Protein AF-A0A1F8AE66-F1 (afdb_monomer_lite)

Secondary structure (DSSP, 8-state):
-----------------PPP--S-HHHHHHHT--S----S-HHHHHHHHHTT---S-SS-HHHHHTT--TT----TTT--HHHHHHHHHHHHHHHHHHHHHHHHHHHHH-----

Organism: NCBI:txid109264

Structure (mmCIF, N/CA/C/O backbone):
data_AF-A0A1F8AE66-F1
#
_entry.id   AF-A0A1F8AE66-F1
#
loop_
_atom_site.group_PDB
_atom_site.id
_atom_site.type_symbol
_atom_site.label_atom_id
_atom_site.label_alt_id
_atom_site.label_comp_id
_atom_site.label_asym_id
_atom_site.label_entity_id
_atom_site.label_seq_id
_atom_site.pdbx_PDB_ins_code
_atom_site.Cartn_x
_atom_site.Cartn_y
_atom_site.Cartn_z
_atom_site.occupancy
_atom_site.B_iso_or_equiv
_atom_site.auth_seq_id
_atom_site.auth_comp_id
_atom_site.auth_asym_id
_atom_site.auth_atom_id
_atom_site.pdbx_PDB_model_num
ATOM 1 N N . MET A 1 1 ? 62.122 -23.649 27.076 1.00 39.41 1 MET A N 1
ATOM 2 C CA . MET A 1 1 ? 61.288 -24.813 26.706 1.00 39.41 1 MET A CA 1
ATOM 3 C C . MET A 1 1 ? 59.858 -24.308 26.745 1.00 39.41 1 MET A C 1
ATOM 5 O O . MET A 1 1 ? 59.418 -23.961 27.824 1.00 39.41 1 MET A O 1
ATOM 9 N N . GLY A 1 2 ? 59.130 -24.036 25.675 1.00 41.78 2 GLY A N 1
ATOM 10 C CA . GLY A 1 2 ? 59.096 -24.503 24.286 1.00 41.78 2 GLY A CA 1
ATOM 11 C C . GLY A 1 2 ? 57.603 -24.401 23.924 1.00 41.78 2 GLY A C 1
ATOM 12 O O . GLY A 1 2 ? 56.796 -24.915 24.687 1.00 41.78 2 GLY A O 1
ATOM 13 N N . SER A 1 3 ? 57.227 -23.477 23.029 1.00 49.19 3 SER A N 1
ATOM 14 C CA . SER A 1 3 ? 56.599 -23.767 21.717 1.00 49.19 3 SER A CA 1
ATOM 15 C C . SER A 1 3 ? 55.173 -24.351 21.846 1.00 49.19 3 SER A C 1
ATOM 17 O O . SER A 1 3 ? 55.003 -25.385 22.467 1.00 49.19 3 SER A O 1
ATOM 19 N N . ASN A 1 4 ? 54.092 -23.795 21.293 1.00 56.44 4 ASN A N 1
ATOM 20 C CA . ASN A 1 4 ? 53.937 -23.048 20.045 1.00 56.44 4 ASN A CA 1
ATOM 21 C C . ASN A 1 4 ? 52.643 -22.187 20.060 1.00 56.44 4 ASN A C 1
ATOM 23 O O . ASN A 1 4 ? 51.712 -22.516 20.797 1.00 56.44 4 ASN A O 1
ATOM 27 N N . PRO A 1 5 ? 52.576 -21.129 19.231 1.00 70.12 5 PRO A N 1
ATOM 28 C CA . PRO A 1 5 ? 51.380 -20.344 18.904 1.00 70.12 5 PRO A CA 1
ATOM 29 C C . PRO A 1 5 ? 50.638 -20.924 17.680 1.00 70.12 5 PRO A C 1
ATOM 31 O O . PRO A 1 5 ? 51.221 -21.763 17.009 1.00 70.12 5 PRO A O 1
ATOM 34 N N . ASP A 1 6 ? 49.395 -20.482 17.410 1.00 55.38 6 ASP A N 1
ATOM 35 C CA . ASP A 1 6 ? 48.706 -20.382 16.090 1.00 55.38 6 ASP A CA 1
ATOM 36 C C . ASP A 1 6 ? 47.182 -20.143 16.291 1.00 55.38 6 ASP A C 1
ATOM 38 O O . ASP A 1 6 ? 46.647 -20.579 17.312 1.00 55.38 6 ASP A O 1
ATOM 42 N N . PRO A 1 7 ? 46.397 -19.607 15.325 1.00 58.16 7 PRO A N 1
ATOM 43 C CA . PRO A 1 7 ? 46.664 -18.591 14.296 1.00 58.16 7 PRO A CA 1
ATOM 44 C C . PRO A 1 7 ? 45.522 -17.513 14.229 1.00 58.16 7 PRO A C 1
ATOM 46 O O . PRO A 1 7 ? 44.581 -17.547 15.027 1.00 58.16 7 PRO A O 1
ATOM 49 N N . PRO A 1 8 ? 45.587 -16.512 13.318 1.00 58.84 8 PRO A N 1
ATOM 50 C CA . PRO A 1 8 ? 44.678 -15.362 13.268 1.00 58.84 8 PRO A CA 1
ATOM 51 C C . PRO A 1 8 ? 43.457 -15.603 12.357 1.00 58.84 8 PRO A C 1
ATOM 53 O O . PRO A 1 8 ? 43.305 -16.660 11.755 1.00 58.84 8 PRO A O 1
ATOM 56 N N . SER A 1 9 ? 42.639 -14.558 12.186 1.00 50.78 9 SER A N 1
ATOM 57 C CA . SER A 1 9 ? 41.569 -14.429 11.181 1.00 50.78 9 SER A CA 1
ATOM 58 C C . SER A 1 9 ? 40.239 -15.114 11.491 1.00 50.78 9 SER A C 1
ATOM 60 O O . SER A 1 9 ? 39.909 -16.175 10.977 1.00 50.78 9 SER A O 1
ATOM 62 N N . SER A 1 10 ? 39.366 -14.378 12.175 1.00 47.03 10 SER A N 1
ATOM 63 C CA . SER A 1 10 ? 37.962 -14.340 11.762 1.00 47.03 10 SER A CA 1
ATOM 64 C C . SER A 1 10 ? 37.762 -13.037 11.009 1.00 47.03 10 SER A C 1
ATOM 66 O O . SER A 1 10 ? 37.570 -11.978 11.604 1.00 47.03 10 SER A O 1
ATOM 68 N N . GLY A 1 11 ? 37.926 -13.118 9.687 1.00 37.44 11 GLY A N 1
ATOM 69 C CA . GLY A 1 11 ? 37.642 -12.022 8.779 1.00 37.44 11 GLY A CA 1
ATOM 70 C C . GLY A 1 11 ? 36.239 -11.503 9.056 1.00 37.44 11 GLY A C 1
ATOM 71 O O . GLY A 1 11 ? 35.265 -12.253 8.975 1.00 37.44 11 GLY A O 1
ATOM 72 N N . GLY A 1 12 ? 36.149 -10.221 9.405 1.00 39.34 12 GLY A N 1
ATOM 73 C CA . GLY A 1 12 ? 34.884 -9.517 9.379 1.00 39.34 12 GLY A CA 1
ATOM 74 C C . GLY A 1 12 ? 34.306 -9.700 7.985 1.00 39.34 12 GLY A C 1
ATOM 75 O O . GLY A 1 12 ? 34.882 -9.230 7.005 1.00 39.34 12 GLY A O 1
ATOM 76 N N . LEU A 1 13 ? 33.202 -10.442 7.900 1.00 48.28 13 LEU A N 1
ATOM 77 C CA . LEU A 1 13 ? 32.299 -10.409 6.765 1.00 48.28 13 LEU A CA 1
ATOM 78 C C . LEU A 1 13 ? 31.950 -8.939 6.566 1.00 48.28 13 LEU A C 1
ATOM 80 O O . LEU A 1 13 ? 31.090 -8.394 7.256 1.00 48.28 13 LEU A O 1
ATOM 84 N N . GLU A 1 14 ? 32.662 -8.282 5.655 1.00 47.69 14 GLU A N 1
ATOM 85 C CA . GLU A 1 14 ? 32.271 -6.986 5.147 1.00 47.69 14 GLU A CA 1
ATOM 86 C C . GLU A 1 14 ? 30.919 -7.194 4.473 1.00 47.69 14 GLU A C 1
ATOM 88 O O . GLU A 1 14 ? 30.811 -7.547 3.295 1.00 47.69 14 GLU A O 1
ATOM 93 N N . THR A 1 15 ? 29.850 -7.020 5.248 1.00 58.78 15 THR A N 1
ATOM 94 C CA . THR A 1 15 ? 28.508 -6.847 4.726 1.00 58.78 15 THR A CA 1
ATOM 95 C C . THR A 1 15 ? 28.577 -5.599 3.868 1.00 58.78 15 THR A C 1
ATOM 97 O O . THR A 1 15 ? 28.476 -4.479 4.373 1.00 58.78 15 THR A O 1
ATOM 100 N N . LYS A 1 16 ? 28.832 -5.790 2.569 1.00 60.19 16 LYS A N 1
ATOM 101 C CA . LYS A 1 16 ? 28.768 -4.745 1.550 1.00 60.19 16 LYS A CA 1
ATOM 102 C C . LYS A 1 16 ? 27.462 -4.001 1.783 1.00 60.19 16 LYS A C 1
ATOM 104 O O . LYS A 1 16 ? 26.395 -4.552 1.510 1.00 60.19 16 LYS A O 1
ATOM 109 N N . LYS A 1 17 ? 27.548 -2.785 2.332 1.00 61.03 17 LYS A N 1
ATOM 110 C CA . LYS A 1 17 ? 26.391 -1.933 2.616 1.00 61.03 17 LYS A CA 1
ATOM 111 C C . LYS A 1 17 ? 25.695 -1.674 1.284 1.00 61.03 17 LYS A C 1
ATOM 113 O O . LYS A 1 17 ? 26.143 -0.854 0.482 1.00 61.03 17 LYS A O 1
ATOM 118 N N . ARG A 1 18 ? 24.653 -2.456 0.991 1.00 70.25 18 ARG A N 1
ATOM 119 C CA . ARG A 1 18 ? 23.844 -2.265 -0.210 1.00 70.25 18 ARG A CA 1
ATOM 120 C C . ARG A 1 18 ? 23.114 -0.941 -0.050 1.00 70.25 18 ARG A C 1
ATOM 122 O O . ARG A 1 18 ? 22.592 -0.639 1.018 1.00 70.25 18 ARG A O 1
ATOM 129 N N . ARG A 1 19 ? 23.116 -0.136 -1.111 1.00 77.31 19 ARG A N 1
ATOM 130 C CA . ARG A 1 19 ? 22.384 1.133 -1.124 1.00 77.31 19 ARG A CA 1
ATOM 131 C C . ARG A 1 19 ? 20.885 0.842 -0.939 1.00 77.31 19 ARG A C 1
ATOM 133 O O . ARG A 1 19 ? 20.407 -0.120 -1.548 1.00 77.31 19 ARG A O 1
ATOM 140 N N . PRO A 1 20 ? 20.162 1.638 -0.135 1.00 79.12 20 PRO A N 1
ATOM 141 C CA . PRO A 1 20 ? 18.737 1.434 0.099 1.00 79.12 20 PRO A CA 1
ATOM 142 C C . PRO A 1 20 ? 17.939 1.558 -1.205 1.00 79.12 20 PRO A C 1
ATOM 144 O O . PRO A 1 20 ? 18.268 2.360 -2.084 1.00 79.12 20 PRO A O 1
ATOM 147 N N . ILE A 1 21 ? 16.890 0.744 -1.335 1.00 85.25 21 ILE A N 1
ATOM 148 C CA . ILE A 1 21 ? 16.009 0.728 -2.505 1.00 85.25 21 ILE A CA 1
ATOM 149 C C . ILE A 1 21 ? 14.780 1.578 -2.187 1.00 85.25 21 ILE A C 1
ATOM 151 O O . ILE A 1 21 ? 13.877 1.137 -1.491 1.00 85.25 21 ILE A O 1
ATOM 155 N N . LEU A 1 22 ? 14.735 2.796 -2.724 1.00 85.31 22 LEU A N 1
ATOM 156 C CA . LEU A 1 22 ? 13.623 3.722 -2.469 1.00 85.31 22 LEU A CA 1
ATOM 157 C C . LEU A 1 22 ? 12.437 3.530 -3.430 1.00 85.31 22 LEU A C 1
ATOM 159 O O . LEU A 1 22 ? 11.323 3.943 -3.139 1.00 85.31 22 LEU A O 1
ATOM 163 N N . SER A 1 23 ? 12.658 2.896 -4.584 1.00 89.06 23 SER A N 1
ATOM 164 C CA . SER A 1 23 ? 11.609 2.641 -5.577 1.00 89.06 23 SER A CA 1
ATOM 165 C C . SER A 1 23 ? 10.910 1.300 -5.356 1.00 89.06 23 SER A C 1
ATOM 167 O O . SER A 1 23 ? 11.531 0.353 -4.878 1.00 89.06 23 SER A O 1
ATOM 169 N N . CYS A 1 24 ? 9.682 1.159 -5.861 1.00 90.62 24 CYS A N 1
ATOM 170 C CA . CYS A 1 24 ? 8.967 -0.119 -5.886 1.00 90.62 24 CYS A CA 1
ATOM 171 C C . CYS A 1 24 ? 9.824 -1.252 -6.495 1.00 90.62 24 CYS A C 1
ATOM 173 O O . CYS A 1 24 ? 10.568 -1.019 -7.450 1.00 90.62 24 CYS A O 1
ATOM 175 N N . LEU A 1 25 ? 9.712 -2.493 -6.010 1.00 91.06 25 LEU A N 1
ATOM 176 C CA . LEU A 1 25 ? 10.494 -3.642 -6.488 1.00 91.06 25 LEU A CA 1
ATOM 177 C C . LEU A 1 25 ? 10.356 -3.875 -8.006 1.00 91.06 25 LEU A C 1
ATOM 179 O O . LEU A 1 25 ? 11.387 -4.034 -8.669 1.00 91.06 25 LEU A O 1
ATOM 183 N N . PRO A 1 26 ? 9.146 -3.842 -8.608 1.00 89.06 26 PRO A N 1
ATOM 184 C CA . PRO A 1 26 ? 9.012 -3.890 -10.064 1.00 89.06 26 PRO A CA 1
ATOM 185 C C . PRO A 1 26 ? 9.735 -2.744 -10.789 1.00 89.06 26 PRO A C 1
ATOM 187 O O . PRO A 1 26 ? 10.310 -2.947 -11.855 1.00 89.06 26 PRO A O 1
ATOM 190 N N . CYS A 1 27 ? 9.717 -1.538 -10.222 1.00 87.50 27 CYS A N 1
ATOM 191 C CA . CYS A 1 27 ? 10.343 -0.339 -10.775 1.00 87.50 27 CYS A CA 1
ATOM 192 C C . CYS A 1 27 ? 11.872 -0.443 -10.710 1.00 87.50 27 CYS A C 1
ATOM 194 O O . CYS A 1 27 ? 12.555 -0.212 -11.708 1.00 87.50 27 CYS A O 1
ATOM 196 N N . TYR A 1 28 ? 12.392 -0.865 -9.554 1.00 86.06 28 TYR A N 1
ATOM 197 C CA . TYR A 1 28 ? 13.807 -1.111 -9.315 1.00 86.06 28 TYR A CA 1
ATOM 198 C C . TYR A 1 28 ? 14.349 -2.137 -10.309 1.00 86.06 28 TYR A C 1
ATOM 200 O O . TYR A 1 28 ? 15.279 -1.824 -11.044 1.00 86.06 28 TYR A O 1
ATOM 208 N N . ARG A 1 29 ? 13.698 -3.310 -10.420 1.00 85.19 29 ARG A N 1
ATOM 209 C CA . ARG A 1 29 ? 14.077 -4.414 -11.329 1.00 85.19 29 ARG A CA 1
ATOM 210 C C . ARG A 1 29 ? 14.132 -4.007 -12.805 1.00 85.19 29 ARG A C 1
ATOM 212 O O . ARG A 1 29 ? 14.952 -4.529 -13.552 1.00 85.19 29 ARG A O 1
ATOM 219 N N . ARG A 1 30 ? 13.284 -3.069 -13.232 1.00 78.19 30 ARG A N 1
ATOM 220 C CA . ARG A 1 30 ? 13.259 -2.568 -14.618 1.00 78.19 30 ARG A CA 1
ATOM 221 C C . ARG A 1 30 ? 14.389 -1.581 -14.906 1.00 78.19 30 ARG A C 1
ATOM 223 O O . ARG A 1 30 ? 14.909 -1.588 -16.016 1.00 78.19 30 ARG A O 1
ATOM 230 N N . ARG A 1 31 ? 14.805 -0.790 -13.910 1.00 69.69 31 ARG A N 1
ATOM 231 C CA . ARG A 1 31 ? 15.982 0.092 -14.007 1.00 69.69 31 ARG A CA 1
ATOM 232 C C . ARG A 1 31 ? 17.308 -0.674 -14.031 1.00 69.69 31 ARG A C 1
ATOM 234 O O . ARG A 1 31 ? 18.318 -0.099 -14.411 1.00 69.69 31 ARG A O 1
ATOM 241 N N . VAL A 1 32 ? 17.320 -1.965 -13.677 1.00 57.50 32 VAL A N 1
ATOM 242 C CA . VAL A 1 32 ? 18.538 -2.807 -13.688 1.00 57.50 32 VAL A CA 1
ATOM 243 C C . VAL A 1 32 ? 18.976 -3.234 -15.109 1.00 57.50 32 VAL A C 1
ATOM 245 O O . VAL A 1 32 ? 19.882 -4.047 -15.254 1.00 57.50 32 VAL A O 1
ATOM 248 N N . LYS A 1 33 ? 18.392 -2.668 -16.178 1.00 44.78 33 LYS A N 1
ATOM 249 C CA . LYS A 1 33 ? 18.895 -2.735 -17.566 1.00 44.78 33 LYS A CA 1
ATOM 250 C C . LYS A 1 33 ? 19.293 -1.308 -17.991 1.00 44.78 33 LYS A C 1
ATOM 252 O O . LYS A 1 33 ? 18.432 -0.442 -17.965 1.00 44.78 33 LYS A O 1
ATOM 257 N N . ALA A 1 34 ? 20.520 -0.955 -18.372 1.00 41.31 34 ALA A N 1
ATOM 258 C CA . ALA A 1 34 ? 21.694 -1.729 -18.749 1.00 41.31 34 ALA A CA 1
ATOM 259 C C . ALA A 1 34 ? 22.972 -1.050 -18.221 1.00 41.31 34 ALA A C 1
ATOM 261 O O . ALA A 1 34 ? 23.241 0.114 -18.513 1.00 41.31 34 ALA A O 1
ATOM 262 N N . SER A 1 35 ? 23.798 -1.806 -17.499 1.00 47.16 35 SER A N 1
ATOM 263 C CA . SER A 1 35 ? 25.241 -1.632 -17.645 1.00 47.16 35 SER A CA 1
ATOM 264 C C . SER A 1 35 ? 25.577 -2.057 -19.079 1.00 47.16 35 SER A C 1
ATOM 266 O O . SER A 1 35 ? 25.155 -3.136 -19.487 1.00 47.16 35 SER A O 1
ATOM 268 N N . CYS A 1 36 ? 26.304 -1.220 -19.823 1.00 37.31 36 CYS A N 1
ATOM 269 C CA . CYS A 1 36 ? 26.831 -1.491 -21.168 1.00 37.31 36 CYS A CA 1
ATOM 270 C C . CYS A 1 36 ? 25.855 -1.319 -22.356 1.00 37.31 36 CYS A C 1
ATOM 272 O O . CYS A 1 36 ? 25.359 -2.284 -22.923 1.00 37.31 36 CYS A O 1
ATOM 274 N N . CYS A 1 37 ? 25.631 -0.075 -22.789 1.00 39.06 37 CYS A N 1
ATOM 275 C CA . CYS A 1 37 ? 25.569 0.269 -24.218 1.00 39.06 37 CYS A CA 1
ATOM 276 C C . CYS A 1 37 ? 25.903 1.756 -24.363 1.00 39.06 37 CYS A C 1
ATOM 278 O O . CYS A 1 37 ? 25.065 2.645 -24.222 1.00 39.06 37 CYS A O 1
ATOM 280 N N . THR A 1 38 ? 27.184 2.014 -24.592 1.00 55.62 38 THR A N 1
ATOM 281 C CA . THR A 1 38 ? 27.657 3.174 -25.342 1.00 55.62 38 THR A CA 1
ATOM 282 C C . THR A 1 38 ? 26.825 3.323 -26.624 1.00 55.62 38 THR A C 1
ATOM 284 O O . THR A 1 38 ? 26.471 2.324 -27.238 1.00 55.62 38 THR A O 1
ATOM 287 N N . TYR A 1 39 ? 26.543 4.559 -27.048 1.00 53.22 39 TYR A N 1
ATOM 288 C CA . TYR A 1 39 ? 25.959 4.876 -28.363 1.00 53.22 39 TYR A CA 1
ATOM 289 C C . TYR A 1 39 ? 24.502 4.419 -28.612 1.00 53.22 39 TYR A C 1
ATOM 291 O O . TYR A 1 39 ? 24.266 3.365 -29.180 1.00 53.22 39 TYR A O 1
A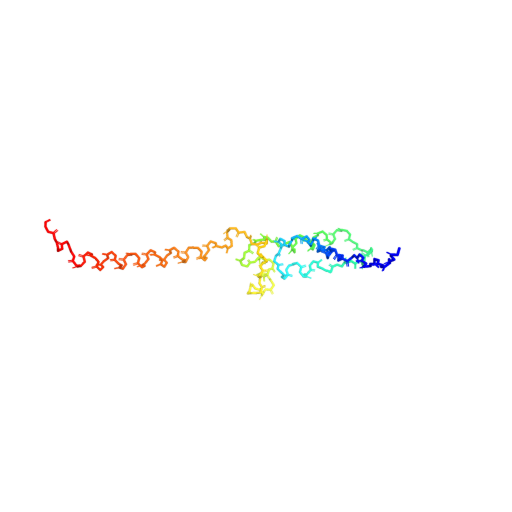TOM 299 N N . LEU A 1 40 ? 23.509 5.267 -28.298 1.00 52.88 40 LEU A N 1
ATOM 300 C CA . LEU A 1 40 ? 22.556 5.820 -29.289 1.00 52.88 40 LEU A CA 1
ATOM 301 C C . LEU A 1 40 ? 21.472 6.692 -28.611 1.00 52.88 40 LEU A C 1
ATOM 303 O O . LEU A 1 40 ? 20.635 6.207 -27.857 1.00 52.88 40 LEU A O 1
ATOM 307 N N . ARG A 1 41 ? 21.434 7.977 -29.003 1.00 52.62 41 ARG A N 1
ATOM 308 C CA . ARG A 1 41 ? 20.303 8.935 -28.911 1.00 52.62 41 ARG A CA 1
ATOM 309 C C . ARG A 1 41 ? 19.914 9.466 -27.517 1.00 52.62 41 ARG A C 1
ATOM 311 O O . ARG A 1 41 ? 18.870 9.137 -26.956 1.00 52.62 41 ARG A O 1
ATOM 318 N N . ALA A 1 42 ? 20.697 10.442 -27.054 1.00 57.09 42 ALA A N 1
ATOM 319 C CA . ALA A 1 42 ? 20.520 11.205 -25.811 1.00 57.09 42 ALA A CA 1
ATOM 320 C C . ALA A 1 42 ? 19.142 11.891 -25.613 1.00 57.09 42 ALA A C 1
ATOM 322 O O . ALA A 1 42 ? 18.743 12.108 -24.474 1.00 57.09 42 ALA A O 1
ATOM 323 N N . LEU A 1 43 ? 18.382 12.185 -26.676 1.00 54.31 43 LEU A N 1
ATOM 324 C CA . LEU A 1 43 ? 17.059 12.832 -26.579 1.00 54.31 43 LEU A CA 1
ATOM 325 C C . LEU A 1 43 ? 15.895 11.844 -26.367 1.00 54.31 43 LEU A C 1
ATOM 327 O O . LEU A 1 43 ? 14.952 12.145 -25.639 1.00 54.31 43 LEU A O 1
ATOM 331 N N . HIS A 1 44 ? 15.971 10.636 -26.935 1.00 55.88 44 HIS A N 1
ATOM 332 C CA . HIS A 1 44 ? 14.923 9.618 -26.766 1.00 55.88 44 HIS A CA 1
ATOM 333 C C . HIS A 1 44 ? 15.035 8.899 -25.413 1.00 55.88 44 HIS A C 1
ATOM 335 O O . HIS A 1 44 ? 14.028 8.508 -24.825 1.00 55.88 44 HIS A O 1
ATOM 341 N N . PHE A 1 45 ? 16.260 8.783 -24.889 1.00 51.72 45 PHE A N 1
ATOM 342 C CA . PHE A 1 45 ? 16.545 8.216 -23.570 1.00 51.72 45 PHE A CA 1
ATOM 343 C C . PHE A 1 45 ? 16.012 9.089 -22.417 1.00 51.72 45 PHE A C 1
ATOM 345 O O . PHE A 1 45 ? 15.579 8.563 -21.392 1.00 51.72 45 PHE A O 1
ATOM 352 N N . TRP A 1 46 ? 15.974 10.415 -22.598 1.00 50.31 46 TRP A N 1
ATOM 353 C CA . TRP A 1 46 ? 15.406 11.351 -21.620 1.00 50.31 46 TRP A CA 1
ATOM 354 C C . TRP A 1 46 ? 13.873 11.275 -21.557 1.00 50.31 46 TRP A C 1
ATOM 356 O O . TRP A 1 46 ? 13.313 11.121 -20.472 1.00 50.31 46 TRP A O 1
ATOM 366 N N . LEU A 1 47 ? 13.188 11.285 -22.709 1.00 50.28 47 LEU A N 1
ATOM 367 C CA . LEU A 1 47 ? 11.720 11.183 -22.757 1.00 50.28 47 LEU A CA 1
ATOM 368 C C . LEU A 1 47 ? 11.194 9.828 -22.252 1.00 50.28 47 LEU A C 1
ATOM 370 O O . LEU A 1 47 ? 10.180 9.779 -21.557 1.00 50.28 47 LEU A O 1
ATOM 374 N N . THR A 1 48 ? 11.894 8.728 -22.542 1.00 52.84 48 THR A N 1
ATOM 375 C CA . THR A 1 48 ? 11.517 7.396 -22.030 1.00 52.84 48 THR A CA 1
ATOM 376 C C . THR A 1 48 ? 11.876 7.187 -20.555 1.00 52.84 48 THR A C 1
ATOM 378 O O . THR A 1 48 ? 11.176 6.441 -19.870 1.00 52.84 48 THR A O 1
ATOM 381 N N . SER A 1 49 ? 12.898 7.873 -20.026 1.00 52.28 49 SER A N 1
ATOM 382 C CA . SER A 1 49 ? 13.240 7.823 -18.594 1.00 52.28 49 SER A CA 1
ATOM 383 C C . SER A 1 49 ? 12.231 8.556 -17.702 1.00 52.28 49 SER A C 1
ATOM 385 O O . SER A 1 49 ? 11.951 8.079 -16.601 1.00 52.28 49 SER A O 1
ATOM 387 N N . ILE A 1 50 ? 11.645 9.669 -18.165 1.00 49.62 50 ILE A N 1
ATOM 388 C CA . ILE A 1 50 ? 10.653 10.451 -17.398 1.00 49.62 50 ILE A CA 1
ATOM 389 C C . ILE A 1 50 ? 9.360 9.656 -17.159 1.00 49.62 50 ILE A C 1
ATOM 391 O O . ILE A 1 50 ? 8.826 9.667 -16.052 1.00 49.62 50 ILE A O 1
ATOM 395 N N . LEU A 1 51 ? 8.895 8.884 -18.147 1.00 52.94 51 LEU A N 1
ATOM 396 C CA . LEU A 1 51 ? 7.674 8.069 -18.032 1.00 52.94 51 LEU A CA 1
ATOM 397 C C . LEU A 1 51 ? 7.837 6.815 -17.147 1.00 52.94 51 LEU A C 1
ATOM 399 O O . LEU A 1 51 ? 6.883 6.059 -16.961 1.00 52.94 51 LEU A O 1
ATOM 403 N N . LEU A 1 52 ? 9.038 6.564 -16.606 1.00 65.94 52 LEU A N 1
ATOM 404 C CA . LEU A 1 52 ? 9.378 5.345 -15.862 1.00 65.94 52 LEU A CA 1
ATOM 405 C C . LEU A 1 52 ? 9.934 5.590 -14.457 1.00 65.94 52 LEU A C 1
ATOM 407 O O . LEU A 1 52 ? 10.512 4.683 -13.841 1.00 65.94 52 LEU A O 1
ATOM 411 N N . GLN A 1 53 ? 9.783 6.808 -13.940 1.00 75.75 53 GLN A N 1
ATOM 412 C CA . GLN A 1 53 ? 10.107 7.105 -12.554 1.00 75.75 53 GLN A CA 1
ATOM 413 C C . GLN A 1 53 ? 9.032 6.536 -11.633 1.00 75.75 53 GLN A C 1
ATOM 415 O O . GLN A 1 53 ? 7.848 6.783 -11.825 1.00 75.75 53 GLN A O 1
ATOM 420 N N . CYS A 1 54 ? 9.446 5.766 -10.624 1.00 86.56 54 CYS A N 1
ATOM 421 C CA . CYS A 1 54 ? 8.548 5.427 -9.529 1.00 86.56 54 CYS A CA 1
ATOM 422 C C . CYS A 1 54 ? 8.180 6.733 -8.817 1.00 86.56 54 CYS A C 1
ATOM 424 O O . CYS A 1 54 ? 9.062 7.414 -8.307 1.00 86.56 54 CYS A O 1
ATOM 426 N N . ASP A 1 55 ? 6.896 7.056 -8.777 1.00 86.88 55 ASP A N 1
ATOM 427 C CA . ASP A 1 55 ? 6.315 8.216 -8.088 1.00 86.88 55 ASP A CA 1
ATOM 428 C C . ASP A 1 55 ? 6.118 7.979 -6.582 1.00 86.88 55 ASP A C 1
ATOM 430 O O . ASP A 1 55 ? 5.557 8.808 -5.879 1.00 86.88 55 ASP A O 1
ATOM 434 N N . HIS A 1 56 ? 6.605 6.841 -6.088 1.00 85.19 56 HIS A N 1
ATOM 435 C CA . HIS A 1 56 ? 6.582 6.442 -4.686 1.00 85.19 56 HIS A CA 1
ATOM 436 C C . HIS A 1 56 ? 5.172 6.407 -4.075 1.00 85.19 56 HIS A C 1
ATOM 438 O O . HIS A 1 56 ? 5.056 6.389 -2.872 1.00 85.19 56 HIS A O 1
ATOM 444 N N . VAL A 1 57 ? 4.086 6.306 -4.841 1.00 85.88 57 VAL A N 1
ATOM 445 C CA . VAL A 1 57 ? 2.759 5.985 -4.274 1.00 85.88 57 VAL A CA 1
ATOM 446 C C . VAL A 1 57 ? 2.504 4.474 -4.333 1.00 85.88 57 VAL A C 1
ATOM 448 O O . VAL A 1 57 ? 3.222 3.754 -5.031 1.00 85.88 57 VAL A O 1
ATOM 451 N N . MET A 1 58 ? 1.530 3.954 -3.578 1.00 85.56 58 MET A N 1
ATOM 452 C CA . MET A 1 58 ? 1.183 2.527 -3.589 1.00 85.56 58 MET A CA 1
ATOM 453 C C . MET A 1 58 ? -0.299 2.322 -3.955 1.00 85.56 58 MET A C 1
ATOM 455 O O . MET A 1 58 ? -1.157 2.802 -3.220 1.00 85.56 58 MET A O 1
ATOM 459 N N . PRO A 1 59 ? -0.608 1.573 -5.035 1.00 89.75 59 PRO A N 1
ATOM 460 C CA . PRO A 1 59 ? 0.309 1.157 -6.102 1.00 89.75 59 PRO A CA 1
ATOM 461 C C . PRO A 1 59 ? 0.839 2.368 -6.888 1.00 89.75 59 PRO A C 1
ATOM 463 O O . PRO A 1 59 ? 0.125 3.343 -7.087 1.00 89.75 59 PRO A O 1
ATOM 466 N N . CYS A 1 60 ? 2.089 2.308 -7.349 1.00 89.69 60 CYS A N 1
ATOM 467 C CA . CYS A 1 60 ? 2.727 3.427 -8.045 1.00 89.69 60 CYS A CA 1
ATOM 468 C C . CYS A 1 60 ? 2.125 3.619 -9.447 1.00 89.69 60 CYS A C 1
ATOM 470 O O . CYS A 1 60 ? 1.777 2.627 -10.103 1.00 89.69 60 CYS A O 1
ATOM 472 N N . THR A 1 61 ? 2.045 4.857 -9.952 1.00 89.50 61 THR A N 1
ATOM 473 C CA . THR A 1 61 ? 1.446 5.146 -11.274 1.00 89.50 61 THR A CA 1
ATOM 474 C C . THR A 1 61 ? 2.060 4.298 -12.395 1.00 89.50 61 THR A C 1
ATOM 476 O O . THR A 1 61 ? 1.305 3.712 -13.175 1.00 89.50 61 THR A O 1
ATOM 479 N N . PRO A 1 62 ? 3.394 4.089 -12.463 1.00 88.25 62 PRO A N 1
ATOM 480 C CA . PRO A 1 62 ? 3.979 3.193 -13.460 1.00 88.25 62 PRO A CA 1
ATOM 481 C C . PRO A 1 62 ? 3.520 1.732 -13.363 1.00 88.25 62 PRO A C 1
ATOM 483 O O . PRO A 1 62 ?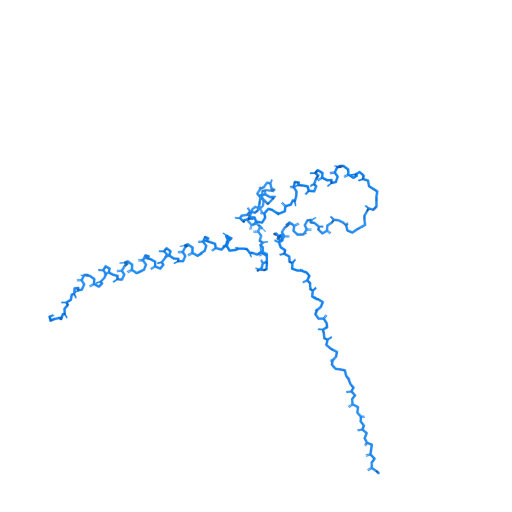 3.501 1.041 -14.379 1.00 88.25 62 PRO A O 1
ATOM 486 N N . CYS A 1 63 ? 3.192 1.216 -12.174 1.00 90.38 63 CYS A N 1
ATOM 487 C CA . CYS A 1 63 ? 2.649 -0.139 -12.035 1.00 90.38 63 CYS A CA 1
ATOM 488 C C . CYS A 1 63 ? 1.164 -0.199 -12.408 1.00 90.38 63 CYS A C 1
ATOM 490 O O . CYS A 1 63 ? 0.745 -1.192 -13.005 1.00 90.38 63 CYS A O 1
ATOM 492 N N . CYS A 1 64 ? 0.402 0.865 -12.137 1.00 91.00 64 CYS A N 1
ATOM 493 C CA . CYS A 1 64 ? -0.987 1.003 -12.578 1.00 91.00 64 CYS A CA 1
ATOM 494 C C . CYS A 1 64 ? -1.094 1.036 -14.106 1.00 91.00 64 CYS A C 1
ATOM 496 O O . CYS A 1 64 ? -1.807 0.220 -14.683 1.00 91.00 64 CYS A O 1
ATOM 498 N N . LEU A 1 65 ? -0.311 1.892 -14.772 1.00 88.81 65 LEU A N 1
ATOM 499 C CA . LEU A 1 65 ? -0.293 2.009 -16.239 1.00 88.81 65 LEU A CA 1
ATOM 500 C C . LEU A 1 65 ? 0.127 0.714 -16.946 1.00 88.81 65 LEU A C 1
ATOM 502 O O . LEU A 1 65 ? -0.207 0.493 -18.105 1.00 88.81 65 LEU A O 1
ATOM 506 N N . ARG A 1 66 ? 0.868 -0.154 -16.253 1.00 87.38 66 ARG A N 1
ATOM 507 C CA . ARG A 1 66 ? 1.308 -1.456 -16.773 1.00 87.38 66 ARG A CA 1
ATOM 508 C C . ARG A 1 66 ? 0.317 -2.588 -16.514 1.00 87.38 66 ARG A C 1
ATOM 510 O O . ARG A 1 66 ? 0.594 -3.710 -16.923 1.00 87.38 66 ARG A O 1
ATOM 517 N N . GLY A 1 67 ? -0.786 -2.325 -15.814 1.00 90.00 67 GLY A N 1
ATOM 518 C CA . GLY A 1 67 ? -1.770 -3.347 -15.459 1.00 90.00 67 GLY A CA 1
ATOM 519 C C . GLY A 1 67 ? -1.303 -4.318 -14.370 1.00 90.00 67 GLY A C 1
ATOM 520 O O . GLY A 1 67 ? -1.935 -5.349 -14.170 1.00 90.00 67 GLY A O 1
ATOM 521 N N . THR A 1 68 ? -0.227 -4.001 -13.636 1.00 90.00 68 THR A N 1
ATOM 522 C CA . THR A 1 68 ? 0.299 -4.840 -12.541 1.00 90.00 68 THR A CA 1
ATOM 523 C C . THR A 1 68 ? 0.331 -4.097 -11.193 1.00 90.00 68 THR A C 1
ATOM 525 O O . THR A 1 68 ? 1.395 -4.016 -10.569 1.00 90.00 68 THR A O 1
ATOM 528 N N . PRO A 1 69 ? -0.786 -3.511 -10.710 1.00 91.50 69 PRO A N 1
ATOM 529 C CA . PRO A 1 69 ? -0.800 -2.764 -9.449 1.00 91.50 69 PRO A CA 1
ATOM 530 C C . PRO A 1 69 ? -0.588 -3.667 -8.225 1.00 91.50 69 PRO A C 1
ATOM 532 O O . PRO A 1 69 ? 0.078 -3.261 -7.278 1.00 91.50 69 PRO A O 1
ATOM 535 N N . LYS A 1 70 ? -1.084 -4.914 -8.258 1.00 91.88 70 LYS A N 1
ATOM 536 C CA . LYS A 1 70 ? -0.984 -5.875 -7.139 1.00 91.88 70 LYS A CA 1
ATOM 537 C C . LYS A 1 70 ? 0.456 -6.301 -6.827 1.00 91.88 70 LYS A C 1
ATOM 539 O O . LYS A 1 70 ? 0.777 -6.630 -5.688 1.00 91.88 70 LYS A O 1
ATOM 544 N N . ASP A 1 71 ? 1.331 -6.247 -7.826 1.00 91.31 71 ASP A N 1
ATOM 545 C CA . ASP A 1 71 ? 2.746 -6.601 -7.684 1.00 91.31 71 ASP A CA 1
ATOM 546 C C . ASP A 1 71 ? 3.608 -5.419 -7.213 1.00 91.31 71 ASP A C 1
ATOM 548 O O . ASP A 1 71 ? 4.814 -5.567 -6.989 1.00 91.31 71 ASP A O 1
ATOM 552 N N . CYS A 1 72 ? 3.018 -4.226 -7.067 1.00 91.56 72 CYS A N 1
ATOM 553 C CA . CYS A 1 72 ? 3.713 -3.023 -6.630 1.00 91.56 72 CYS A CA 1
ATOM 554 C C . CYS A 1 72 ? 4.036 -3.085 -5.132 1.00 91.56 72 CYS A C 1
ATOM 556 O O . CYS A 1 72 ? 3.284 -2.598 -4.292 1.00 91.56 72 CYS A O 1
ATOM 558 N N . LYS A 1 73 ? 5.194 -3.660 -4.804 1.00 91.69 73 LYS A N 1
ATOM 559 C CA . LYS A 1 73 ? 5.684 -3.794 -3.427 1.00 91.69 73 LYS A CA 1
ATOM 560 C C . LYS A 1 73 ? 6.930 -2.947 -3.200 1.00 91.69 73 LYS A C 1
ATOM 562 O O . LYS A 1 73 ? 7.825 -2.940 -4.043 1.00 91.69 73 LYS A O 1
ATOM 567 N N . PHE A 1 74 ? 6.994 -2.262 -2.065 1.00 90.62 74 PHE A N 1
ATOM 568 C CA . PHE A 1 74 ? 8.166 -1.515 -1.602 1.00 90.62 74 PHE A CA 1
ATOM 569 C C . PHE A 1 74 ? 8.863 -2.296 -0.485 1.00 90.62 74 PHE A C 1
ATOM 571 O O . PHE A 1 74 ? 8.195 -2.988 0.289 1.00 90.62 74 PHE A O 1
ATOM 578 N N . THR A 1 75 ? 10.193 -2.194 -0.407 1.00 89.69 75 THR A N 1
ATOM 579 C CA . THR A 1 75 ? 10.932 -2.681 0.769 1.00 89.69 75 THR A CA 1
ATOM 580 C C . THR A 1 75 ? 10.642 -1.788 1.968 1.00 89.69 75 THR A C 1
ATOM 582 O O . THR A 1 75 ? 10.098 -0.696 1.807 1.00 89.69 75 THR A O 1
ATOM 585 N N . ASP A 1 76 ? 10.992 -2.243 3.163 1.00 85.56 76 ASP A N 1
ATOM 586 C CA . ASP A 1 76 ? 10.733 -1.524 4.412 1.00 85.56 76 ASP A CA 1
ATOM 587 C C . ASP A 1 76 ? 11.371 -0.128 4.403 1.00 85.56 76 ASP A C 1
ATOM 589 O O . ASP A 1 76 ? 10.742 0.840 4.814 1.00 85.56 76 ASP A O 1
ATOM 593 N N . GLU A 1 77 ? 12.563 0.001 3.818 1.00 83.94 77 GLU A N 1
ATOM 594 C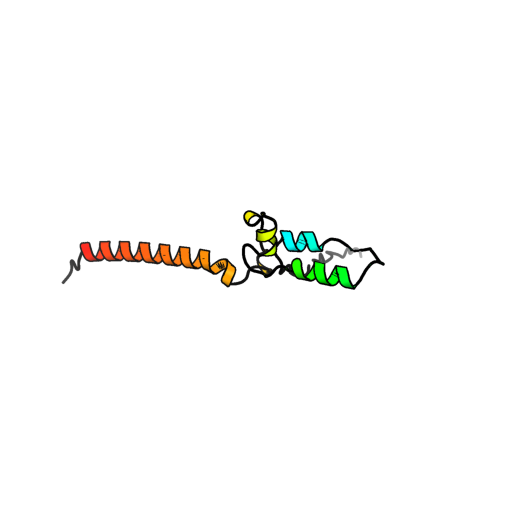 CA . GLU A 1 77 ? 13.292 1.268 3.689 1.00 83.94 77 GLU A CA 1
ATOM 595 C C . GLU A 1 77 ? 12.702 2.199 2.620 1.00 83.94 77 GLU A C 1
ATOM 597 O O . GLU A 1 77 ? 12.941 3.404 2.644 1.00 83.94 77 GLU A O 1
ATOM 602 N N . GLY A 1 78 ? 11.976 1.639 1.648 1.00 83.50 78 GLY A N 1
ATOM 603 C CA . GLY A 1 78 ? 11.316 2.383 0.576 1.00 83.50 78 GLY A CA 1
ATOM 604 C C . GLY A 1 78 ? 9.859 2.734 0.879 1.00 83.50 78 GLY A C 1
ATOM 605 O O . GLY A 1 78 ? 9.261 3.514 0.137 1.00 83.50 78 GLY A O 1
ATOM 606 N N . ARG A 1 79 ? 9.268 2.162 1.939 1.00 85.19 79 ARG A N 1
ATOM 607 C CA . ARG A 1 79 ? 7.922 2.522 2.399 1.00 85.19 79 ARG A CA 1
ATOM 608 C C . ARG A 1 79 ? 7.967 3.859 3.132 1.00 85.19 79 ARG A C 1
ATOM 610 O O . ARG A 1 79 ? 8.884 4.142 3.893 1.00 85.19 79 ARG A O 1
ATOM 617 N N . ASN A 1 80 ? 6.948 4.679 2.905 1.00 81.62 80 ASN A N 1
ATOM 618 C CA . ASN A 1 80 ? 6.780 5.965 3.579 1.00 81.62 80 ASN A CA 1
ATOM 619 C C . ASN A 1 80 ? 5.483 5.956 4.404 1.00 81.62 80 ASN A C 1
ATOM 621 O O . ASN A 1 80 ? 4.595 5.141 4.152 1.00 81.62 80 ASN A O 1
ATOM 625 N N . ALA A 1 81 ? 5.360 6.870 5.367 1.00 81.06 81 ALA A N 1
ATOM 626 C CA . ALA A 1 81 ? 4.254 6.954 6.316 1.00 81.06 81 ALA A CA 1
ATOM 627 C C . ALA A 1 81 ? 2.876 6.951 5.634 1.00 81.06 81 ALA A C 1
ATOM 629 O O . ALA A 1 81 ? 1.974 6.256 6.089 1.00 81.06 81 ALA A O 1
ATOM 630 N N . TYR A 1 82 ? 2.722 7.645 4.499 1.00 78.69 82 TYR A N 1
ATOM 631 C CA . TYR A 1 82 ? 1.459 7.666 3.751 1.00 78.69 82 TYR A CA 1
ATOM 632 C C . TYR A 1 82 ? 1.058 6.301 3.168 1.00 78.69 82 TYR A C 1
ATOM 634 O O . TYR A 1 82 ? -0.128 6.047 2.995 1.00 78.69 82 TYR A O 1
ATOM 642 N N . MET A 1 83 ? 2.004 5.393 2.894 1.00 80.19 83 MET A N 1
ATOM 643 C CA . MET A 1 83 ? 1.677 4.041 2.413 1.00 80.19 83 MET A CA 1
ATOM 644 C C . MET A 1 83 ? 1.112 3.146 3.519 1.00 80.19 83 MET A C 1
ATOM 646 O O . MET A 1 83 ? 0.436 2.171 3.215 1.00 80.19 83 MET A O 1
ATOM 650 N N . LEU A 1 84 ? 1.399 3.465 4.784 1.00 81.00 84 LEU A N 1
ATOM 651 C CA . LEU A 1 84 ? 0.938 2.718 5.958 1.00 81.00 84 LEU A CA 1
ATOM 652 C C . LEU A 1 84 ? -0.337 3.321 6.570 1.00 81.00 84 LEU A C 1
ATOM 654 O O . LEU A 1 84 ? -0.902 2.760 7.506 1.00 81.00 84 LEU A O 1
ATOM 658 N N . GLN A 1 85 ? -0.806 4.463 6.052 1.00 84.69 85 GLN A N 1
ATOM 659 C CA . GLN A 1 85 ? -1.970 5.164 6.596 1.00 84.69 85 GLN A CA 1
ATOM 660 C C . GLN A 1 85 ? -3.241 4.321 6.543 1.00 84.69 85 GLN A C 1
ATOM 662 O O . GLN A 1 85 ? -4.017 4.368 7.485 1.00 84.69 85 GLN A O 1
ATOM 667 N N . SER A 1 86 ? -3.465 3.537 5.490 1.00 83.38 86 SER A N 1
ATOM 668 C CA . SER A 1 86 ? -4.672 2.709 5.375 1.00 83.38 86 SER A CA 1
ATOM 669 C C . SER A 1 86 ? -4.731 1.611 6.437 1.00 83.38 86 SER A C 1
ATOM 671 O O . SER A 1 86 ? -5.785 1.386 7.027 1.00 83.38 86 SER A O 1
ATOM 673 N N . GLU A 1 87 ? -3.602 0.957 6.712 1.00 86.50 87 GLU A N 1
ATOM 674 C CA . GLU A 1 87 ? -3.482 -0.055 7.765 1.00 86.50 87 GLU A CA 1
ATOM 675 C C . GLU A 1 87 ? -3.705 0.567 9.145 1.00 86.50 87 GLU A C 1
ATOM 677 O O . GLU A 1 87 ? -4.453 0.023 9.957 1.00 86.50 87 GLU A O 1
ATOM 682 N N . LEU A 1 88 ? -3.114 1.742 9.384 1.00 90.94 88 LEU A N 1
ATOM 683 C CA . LEU A 1 88 ? -3.297 2.480 10.629 1.00 90.94 88 LEU A CA 1
ATOM 684 C C . LEU A 1 88 ? -4.747 2.941 10.815 1.00 90.94 88 LEU A C 1
ATOM 686 O O . LEU A 1 88 ? -5.306 2.747 11.888 1.00 90.94 88 LEU A O 1
ATOM 690 N N . VAL A 1 89 ? -5.367 3.512 9.778 1.00 93.94 89 VAL A N 1
ATOM 691 C CA . VAL A 1 89 ? -6.777 3.927 9.802 1.00 93.94 89 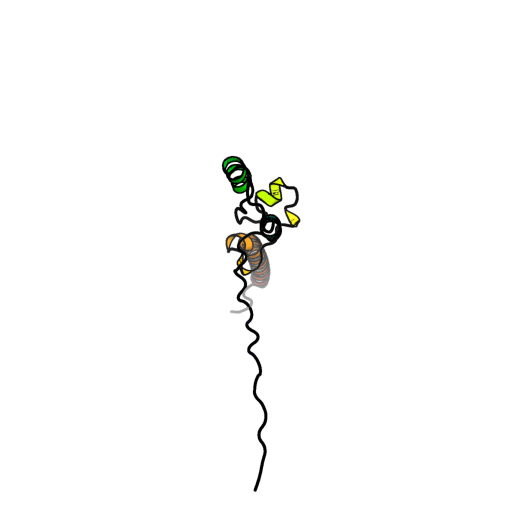VAL A CA 1
ATOM 692 C C . VAL A 1 89 ? -7.661 2.729 10.108 1.00 93.94 89 VAL A C 1
ATOM 694 O O . VAL A 1 89 ? -8.483 2.816 11.009 1.00 93.94 89 VAL A O 1
ATOM 697 N N . LYS A 1 90 ? -7.448 1.595 9.430 1.00 93.81 90 LYS A N 1
ATOM 698 C CA . LYS A 1 90 ? -8.206 0.367 9.678 1.00 93.81 90 LYS A CA 1
ATOM 699 C C . LYS A 1 90 ? -8.100 -0.073 11.139 1.00 93.81 90 LYS A C 1
ATOM 701 O O . LYS A 1 90 ? -9.126 -0.307 11.766 1.00 93.81 90 LYS A O 1
ATOM 706 N N . LYS A 1 91 ? -6.881 -0.129 11.680 1.00 95.88 91 LYS A N 1
ATOM 707 C CA . LYS A 1 91 ? -6.646 -0.498 13.079 1.00 95.88 91 LYS A CA 1
ATOM 708 C C . LYS A 1 91 ? -7.366 0.449 14.043 1.00 95.88 91 LYS A C 1
ATOM 710 O O . LYS A 1 91 ? -8.035 -0.012 14.956 1.00 95.88 91 LYS A O 1
ATOM 715 N N . ILE A 1 92 ? -7.254 1.758 13.821 1.00 96.06 92 ILE A N 1
ATOM 716 C CA . ILE A 1 92 ? -7.922 2.762 14.659 1.00 96.06 92 ILE A CA 1
ATOM 717 C C . ILE A 1 92 ? -9.444 2.608 14.566 1.00 96.06 92 ILE A C 1
ATOM 719 O O . ILE A 1 92 ? -10.119 2.658 15.584 1.00 96.06 92 ILE A O 1
ATOM 723 N N . THR A 1 93 ? -9.996 2.384 13.372 1.00 97.00 93 THR A N 1
ATOM 724 C CA . THR A 1 93 ? -11.437 2.161 13.192 1.00 97.00 93 THR A CA 1
ATOM 725 C C . THR A 1 93 ? -11.920 0.907 13.923 1.00 97.00 93 THR A C 1
ATOM 727 O O . THR A 1 93 ? -12.977 0.944 14.546 1.00 97.00 93 THR A O 1
ATOM 730 N N . GLU A 1 94 ? -11.152 -0.183 13.883 1.00 97.94 94 GLU A N 1
ATOM 731 C CA . GLU A 1 94 ? -11.452 -1.414 14.626 1.00 97.94 94 GLU A CA 1
ATOM 732 C C . GLU A 1 94 ? -11.395 -1.191 16.146 1.00 97.94 94 GLU A C 1
ATOM 734 O O . GLU A 1 94 ? -12.308 -1.608 16.855 1.00 97.94 94 GLU A O 1
ATOM 739 N N . GLU A 1 95 ? -10.375 -0.484 16.643 1.00 98.06 95 GLU A N 1
ATOM 740 C CA . GLU A 1 95 ? -10.260 -0.128 18.064 1.00 98.06 95 GLU A CA 1
ATOM 741 C C . GLU A 1 95 ? -11.404 0.786 18.522 1.00 98.06 95 GLU A C 1
ATOM 743 O O . GLU A 1 95 ? -11.972 0.563 19.588 1.00 98.06 95 GLU A O 1
ATOM 748 N N . CYS A 1 96 ? -11.792 1.783 17.722 1.00 98.12 96 CYS A N 1
ATOM 749 C CA . CYS A 1 96 ? -12.945 2.630 18.027 1.00 98.12 96 CYS A CA 1
ATOM 750 C C . CYS A 1 96 ? -14.234 1.807 18.132 1.00 98.12 96 CYS A C 1
ATOM 752 O O . CYS A 1 96 ? -14.969 1.967 19.101 1.00 98.12 96 CYS A O 1
ATOM 754 N N . ALA A 1 97 ? -14.476 0.891 17.191 1.00 98.06 97 ALA A N 1
ATOM 755 C CA . ALA A 1 97 ? -15.662 0.038 17.215 1.00 98.06 97 ALA A CA 1
ATOM 756 C C . ALA A 1 97 ? -15.700 -0.892 18.446 1.00 98.06 97 ALA A C 1
ATOM 758 O O . ALA A 1 97 ? -16.759 -1.072 19.047 1.00 98.06 97 ALA A O 1
ATOM 759 N N . ASP A 1 98 ? -14.556 -1.458 18.851 1.00 97.88 98 ASP A N 1
ATOM 760 C CA . ASP A 1 98 ? -14.448 -2.265 20.078 1.00 97.88 98 ASP A CA 1
ATOM 761 C C . ASP A 1 98 ? -14.736 -1.434 21.335 1.00 97.88 98 ASP A C 1
ATOM 763 O O . ASP A 1 98 ? -15.517 -1.833 22.201 1.00 97.88 98 ASP A O 1
ATOM 767 N N . LEU A 1 99 ? -14.138 -0.245 21.426 1.00 97.56 99 LEU A N 1
ATOM 768 C CA . LEU A 1 99 ? -14.332 0.649 22.564 1.00 97.56 99 LEU A CA 1
A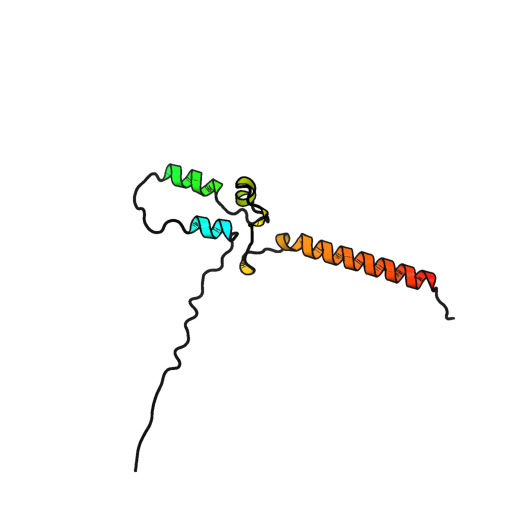TOM 769 C C . LEU A 1 99 ? -15.785 1.116 22.677 1.00 97.56 99 LEU A C 1
ATOM 771 O O . LEU A 1 99 ? -16.329 1.134 23.779 1.00 97.56 99 LEU A O 1
ATOM 775 N N . GLU A 1 100 ? -16.427 1.441 21.556 1.00 96.94 100 GLU A N 1
ATOM 776 C CA . GLU A 1 100 ? -17.848 1.793 21.504 1.00 96.94 100 GLU A CA 1
ATOM 777 C C . GLU A 1 100 ? -18.741 0.632 21.961 1.00 96.94 100 GLU A C 1
ATOM 779 O O . GLU A 1 100 ? -19.662 0.843 22.753 1.00 96.94 100 GLU A O 1
ATOM 784 N N . HIS A 1 101 ? -18.443 -0.603 21.541 1.00 96.81 101 HIS A N 1
ATOM 785 C CA . HIS A 1 101 ? -19.161 -1.790 22.012 1.00 96.81 101 HIS A CA 1
ATOM 786 C C . HIS A 1 101 ? -19.045 -1.951 23.531 1.00 96.81 101 HIS A C 1
ATOM 788 O O . HIS A 1 101 ? -20.050 -2.103 24.226 1.00 96.81 101 HIS A O 1
ATOM 794 N N . ARG A 1 102 ? -17.820 -1.867 24.061 1.00 96.19 102 ARG A N 1
ATOM 795 C CA . ARG A 1 102 ? -17.545 -2.016 25.496 1.00 96.19 102 ARG A CA 1
ATOM 796 C C . ARG A 1 102 ? -18.183 -0.910 26.330 1.00 96.19 102 ARG A C 1
ATOM 798 O O . ARG A 1 102 ? -18.677 -1.185 27.421 1.00 96.19 102 ARG A O 1
ATOM 805 N N . LEU A 1 103 ? -18.186 0.327 25.832 1.00 95.25 103 LEU A N 1
ATOM 806 C CA . LEU A 1 103 ? -18.898 1.436 26.467 1.00 95.25 103 LEU A CA 1
ATOM 807 C C . LEU A 1 103 ? -20.396 1.144 26.536 1.00 95.25 103 LEU A C 1
ATOM 809 O O . LEU A 1 103 ? -20.968 1.225 27.618 1.00 95.25 103 LEU A O 1
ATOM 813 N N . ALA A 1 104 ? -21.006 0.707 25.432 1.00 94.12 104 ALA A N 1
ATOM 814 C CA . ALA A 1 104 ? -22.422 0.356 25.410 1.00 94.12 104 ALA A CA 1
ATOM 815 C C . ALA A 1 104 ? -22.762 -0.809 26.362 1.00 94.12 104 ALA A C 1
ATOM 817 O O . ALA A 1 104 ? -23.830 -0.815 26.972 1.00 94.12 104 ALA A O 1
ATOM 818 N N . GLU A 1 105 ? -21.877 -1.798 26.523 1.00 93.06 105 GLU A N 1
ATOM 819 C CA . GLU A 1 105 ? -22.044 -2.867 27.518 1.00 93.06 105 GLU A CA 1
ATOM 820 C C . GLU A 1 105 ? -22.004 -2.334 28.955 1.00 93.06 105 GLU A C 1
ATOM 822 O O . GLU A 1 105 ? -22.870 -2.676 29.759 1.00 93.06 105 GLU A O 1
ATOM 827 N N . LEU A 1 106 ? -21.042 -1.466 29.277 1.00 91.69 106 LEU A N 1
ATOM 828 C CA . LEU A 1 106 ? -20.919 -0.863 30.608 1.00 91.69 106 LEU A CA 1
ATOM 829 C C . LEU A 1 106 ? -22.084 0.085 30.926 1.00 91.69 106 LEU A C 1
ATOM 831 O O . LEU A 1 106 ? -22.602 0.065 32.041 1.00 91.69 106 LEU A O 1
ATOM 835 N N . GLU A 1 107 ? -22.547 0.864 29.948 1.00 90.19 107 GLU A N 1
ATOM 836 C CA . GLU A 1 107 ? -23.725 1.727 30.081 1.00 90.19 107 GLU A CA 1
ATOM 837 C C . GLU A 1 107 ? -25.003 0.920 30.344 1.00 90.19 107 GLU A C 1
ATOM 839 O O . GLU A 1 107 ? -25.842 1.348 31.136 1.00 90.19 107 GLU A O 1
ATOM 844 N N . ARG A 1 108 ? -25.143 -0.273 29.744 1.00 84.06 108 ARG A N 1
ATOM 845 C CA . ARG A 1 108 ? -26.269 -1.186 30.022 1.00 84.06 108 ARG A CA 1
ATOM 846 C C . ARG A 1 108 ? -26.230 -1.769 31.427 1.00 84.06 108 ARG A C 1
ATOM 848 O O . ARG A 1 108 ? -27.287 -2.008 32.005 1.00 84.06 108 ARG A O 1
ATOM 855 N N . VAL A 1 109 ? -25.037 -2.040 31.952 1.00 81.25 109 VAL A N 1
ATOM 856 C CA . VAL A 1 109 ? -24.879 -2.548 33.321 1.00 81.25 109 VAL A CA 1
ATOM 857 C C . VAL A 1 109 ? -25.154 -1.439 34.342 1.00 81.25 109 VAL A C 1
ATOM 859 O O . VAL A 1 109 ? -25.633 -1.741 35.434 1.00 81.25 109 VAL A O 1
ATOM 862 N N . GLY A 1 110 ? -24.956 -0.168 33.965 1.00 69.06 110 GLY A N 1
ATOM 863 C CA . GLY A 1 110 ? -25.212 1.001 34.808 1.00 69.06 110 GLY A CA 1
ATOM 864 C C . GLY A 1 110 ? -24.365 1.010 36.092 1.00 69.06 110 GLY A C 1
ATOM 865 O O . GLY A 1 110 ? -23.750 0.006 36.459 1.00 69.06 110 GLY A O 1
ATOM 866 N N . PRO A 1 111 ? -24.290 2.136 36.822 1.00 61.28 111 PRO A N 1
ATOM 867 C CA . PRO A 1 111 ? -23.612 2.182 38.110 1.00 61.28 111 PRO A CA 1
ATOM 868 C C . PRO A 1 111 ? -24.438 1.414 39.148 1.00 61.28 111 PRO A C 1
ATOM 870 O O . PRO A 1 111 ? -25.228 1.977 39.900 1.00 61.28 111 PRO A O 1
ATOM 873 N N . ALA A 1 112 ? -24.253 0.101 39.216 1.00 58.12 112 ALA A N 1
ATOM 874 C CA . ALA A 1 112 ? -24.655 -0.690 40.366 1.00 58.12 112 ALA A CA 1
ATOM 875 C C . ALA A 1 112 ? -23.638 -0.480 41.499 1.00 58.12 112 ALA A C 1
ATOM 877 O O . ALA A 1 112 ? -22.914 -1.413 41.824 1.00 58.12 112 ALA A O 1
ATOM 878 N N . SER A 1 113 ? -23.518 0.739 42.047 1.00 55.03 113 SER A N 1
ATOM 879 C CA . SER A 1 113 ? -22.934 1.020 43.375 1.00 55.03 113 SER A CA 1
ATOM 880 C C . SER A 1 113 ? -22.972 2.515 43.730 1.00 55.03 113 SER A C 1
ATOM 882 O O . SER A 1 113 ? -22.221 3.290 43.148 1.00 55.03 113 SER A O 1
ATOM 884 N N . GLN A 1 114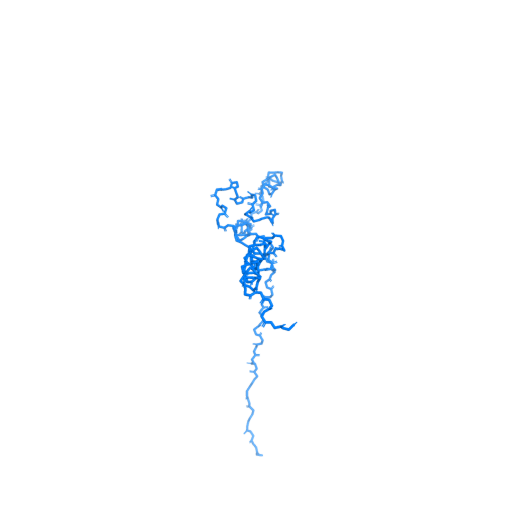 ? -23.781 2.804 44.761 1.00 42.56 114 GLN A N 1
ATOM 885 C CA . GLN A 1 114 ? -23.747 3.915 45.737 1.00 42.56 114 GLN A CA 1
ATOM 886 C C . GLN A 1 114 ? -24.050 5.347 45.286 1.00 42.56 114 GLN A C 1
ATOM 888 O O . GLN A 1 114 ? -23.242 5.960 44.563 1.00 42.56 114 GLN A O 1
#

Sequence (114 aa):
MGSNPDPPSSGGLETKKRRPILSCLPCYRRRVKASCCTYLRALHFWLTSILLQCDHVMPCTPCCLRGTPKDCKFTDEGRNAYMLQSELVKKITEECADLEHRLAELERVGPASQ

Foldseek 3Di:
DYDDDDDDDPDPPPPPPDDFDQAWPVLVVVVPPDDDDDDDDPPVCVVVVVLRDQPLEQLTPNCVVVVRRVSRHHDPRNHDPVNCVVVVVVVVVVVVVVVVVVVVVDVVVPPPDD

InterPro domains:
  IPR036864 Zn(2)-C6 fungal-type DNA-binding domain superfamily [G3DSA:4.10.240.10] (16-77)

pLDDT: mean 74.68, std 18.92, range [37.31, 98.12]

Radius of gyration: 27.86 Å; chains: 1; bounding box: 88×38×75 Å